Protein AF-A0A5C4NET0-F1 (afdb_monomer)

Foldseek 3Di:
DPPDQDPLNVLVVVLVVLVVVLVVLVVVLVVCVVVVHDRPVSVVVSVVSVVVSVVSVVVNVVVVVVVPDPPD

Nearest PDB structures (foldseek):
  6r1m-assembly1_B  TM=9.924E-01  e=9.526E-01  Escherichia coli
  6hdz-assembly1_A  TM=9.163E-01  e=6.055E-01  Pseudomonas aeruginosa
  6he1-assembly1_A  TM=9.323E-01  e=7.353E-01  Pseudomonas aeruginosa
  6he3-assembly1_A  TM=9.221E-01  e=7.845E-01  Pseudomonas aeruginosa
  6r1o-assembly1_A-2  TM=9.822E-01  e=1.317E+00  Escherichia coli

Secondary structure (DSSP, 8-state):
------HHHHHHHHHHHHHHHHHHHHHHHHHHHHTT---HHHHHHHHHHHHHHHHHHHHHHHHHHHHHS---

Solvent-accessible surface area (backbone atoms only — not comparable to full-atom values): 4118 Å² total; per-residue (Å²): 130,84,82,77,75,45,74,65,56,49,36,52,48,51,35,56,54,37,51,56,49,47,52,51,47,53,53,50,47,51,52,36,50,75,71,70,45,91,44,69,69,56,52,53,53,44,51,51,49,50,50,54,37,50,52,36,50,54,49,41,54,52,52,54,52,58,74,67,49,75,90,125

Organism: NCBI: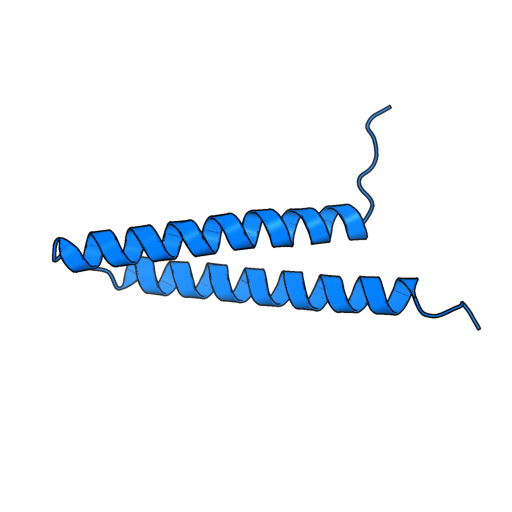txid687525

Sequence (72 aa):
MADHETELEMVQRHVREGEAHVKRQREIVAELRERGHPTDVAIALLAEFEDLLRQHKAHLVRIEATKSAPHA

Mean predicted aligned error: 5.48 Å

Radius of gyration: 16.8 Å; Cα contacts (8 Å, |Δi|>4): 33; chains: 1; bounding box: 32×26×51 Å

pLDDT: mean 90.41, std 15.4, range [39.41, 98.5]

Structure (mmCIF, N/CA/C/O backbone):
data_AF-A0A5C4NET0-F1
#
_entry.id   AF-A0A5C4NET0-F1
#
loop_
_atom_site.group_PDB
_atom_site.id
_atom_site.type_symbol
_atom_site.label_atom_id
_atom_site.label_alt_id
_atom_site.label_comp_id
_atom_site.label_asym_id
_atom_site.label_entity_id
_atom_site.label_seq_id
_atom_site.pdbx_PDB_ins_code
_atom_site.Cartn_x
_atom_site.Cartn_y
_atom_site.Cartn_z
_atom_site.occupancy
_atom_site.B_iso_or_equiv
_atom_site.auth_seq_id
_atom_site.auth_comp_id
_atom_site.auth_asym_id
_atom_site.auth_atom_id
_atom_site.pdbx_PDB_model_num
ATOM 1 N N . MET A 1 1 ? 0.042 18.306 24.946 1.00 39.97 1 MET A N 1
ATOM 2 C CA . MET A 1 1 ? -0.077 16.856 25.191 1.00 39.97 1 MET A CA 1
ATOM 3 C C . MET A 1 1 ? -0.334 16.242 23.831 1.00 39.97 1 MET A C 1
ATOM 5 O O . MET A 1 1 ? -1.279 16.679 23.190 1.00 39.97 1 MET A O 1
ATOM 9 N N . ALA A 1 2 ? 0.579 15.417 23.319 1.00 54.00 2 ALA A N 1
ATOM 10 C CA . ALA A 1 2 ? 0.393 14.787 22.014 1.00 54.00 2 ALA A CA 1
ATOM 11 C C . ALA A 1 2 ? -0.845 13.886 22.093 1.00 54.00 2 ALA A C 1
ATOM 13 O O . ALA A 1 2 ? -0.934 13.077 23.015 1.00 54.00 2 ALA A O 1
ATOM 14 N N . ASP A 1 3 ? -1.802 14.086 21.191 1.00 60.03 3 ASP A N 1
ATOM 15 C CA . ASP A 1 3 ? -2.961 13.207 21.058 1.00 60.03 3 ASP A CA 1
ATOM 16 C C . ASP A 1 3 ? -2.441 11.790 20.804 1.00 60.03 3 ASP A C 1
ATOM 18 O O . ASP A 1 3 ? -1.740 11.539 19.820 1.00 60.03 3 ASP A O 1
ATOM 22 N N . HIS A 1 4 ? -2.697 10.879 21.738 1.00 82.69 4 HIS A N 1
ATOM 23 C CA . HIS A 1 4 ? -2.345 9.481 21.557 1.00 82.69 4 HIS A CA 1
ATOM 24 C C . HIS A 1 4 ? -3.362 8.873 20.597 1.00 82.69 4 HIS A C 1
ATOM 26 O O . HIS A 1 4 ? -4.511 8.657 20.973 1.00 82.69 4 HIS A O 1
ATOM 32 N N . GLU A 1 5 ? -2.927 8.614 19.364 1.00 85.25 5 GLU A N 1
ATOM 33 C CA . GLU A 1 5 ? -3.710 7.875 18.376 1.00 85.25 5 GLU A CA 1
ATOM 34 C C . GLU A 1 5 ? -4.153 6.533 18.984 1.00 85.25 5 GLU A C 1
ATOM 36 O O . GLU A 1 5 ? -3.330 5.747 19.469 1.00 85.25 5 GLU A O 1
ATOM 41 N N . THR A 1 6 ? -5.459 6.273 18.994 1.00 91.44 6 THR A N 1
ATOM 42 C CA . THR A 1 6 ? -5.995 4.979 19.419 1.00 91.44 6 THR A CA 1
ATOM 43 C C . THR A 1 6 ? -5.607 3.896 18.415 1.00 91.44 6 THR A C 1
ATOM 45 O O . THR A 1 6 ? -5.389 4.167 17.236 1.00 91.44 6 THR A O 1
ATOM 48 N N . GLU A 1 7 ? -5.593 2.631 18.842 1.00 90.25 7 GLU A N 1
ATOM 49 C CA . GLU A 1 7 ? -5.309 1.505 17.935 1.00 90.25 7 GLU A CA 1
ATOM 50 C C . GLU A 1 7 ? -6.236 1.500 16.702 1.00 90.25 7 GLU A C 1
ATOM 52 O O . GLU A 1 7 ? -5.806 1.199 15.593 1.00 90.25 7 GLU A O 1
ATOM 57 N N . LEU A 1 8 ? -7.502 1.906 16.872 1.00 92.44 8 LEU A N 1
ATOM 58 C CA . LEU A 1 8 ? -8.444 2.022 15.758 1.00 92.44 8 LEU A CA 1
ATOM 59 C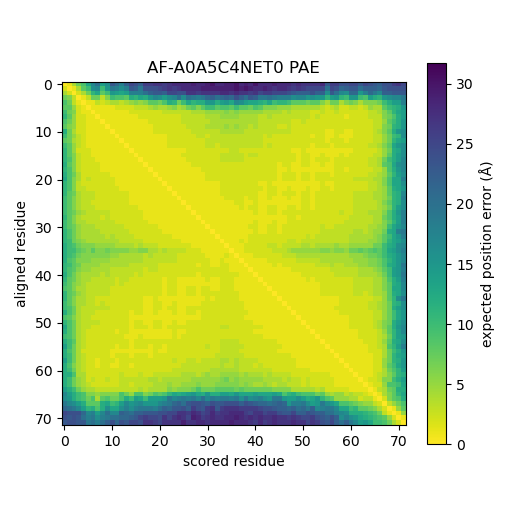 C . LEU A 1 8 ? -8.037 3.128 14.780 1.00 92.44 8 LEU A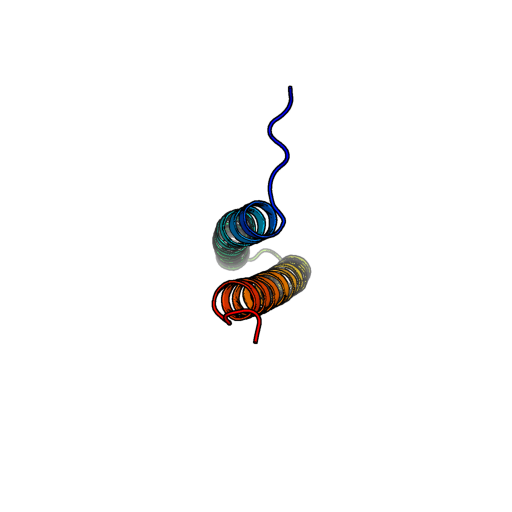 C 1
ATOM 61 O O . LEU A 1 8 ? -8.032 2.891 13.576 1.00 92.44 8 LEU A O 1
ATOM 65 N N . GLU A 1 9 ? -7.700 4.317 15.280 1.00 93.44 9 GLU A N 1
ATOM 66 C CA . GLU A 1 9 ? -7.281 5.441 14.434 1.00 93.44 9 GLU A CA 1
ATOM 67 C C . GLU A 1 9 ? -5.988 5.109 13.680 1.00 93.44 9 GLU A C 1
ATOM 69 O O . GLU A 1 9 ? -5.902 5.355 12.474 1.00 93.44 9 GLU A O 1
ATOM 74 N N . MET A 1 10 ? -5.046 4.437 14.350 1.00 92.75 10 MET A N 1
ATOM 75 C CA . MET A 1 10 ? -3.795 3.961 13.761 1.00 92.75 10 MET A CA 1
ATOM 76 C C . MET A 1 10 ? -4.050 2.985 12.612 1.00 92.75 10 MET A C 1
ATOM 78 O O . MET A 1 10 ? -3.538 3.171 11.506 1.00 92.75 10 MET A O 1
ATOM 82 N N . VAL A 1 11 ? -4.878 1.960 12.834 1.00 93.62 11 VAL A N 1
ATOM 83 C CA . VAL A 1 11 ? -5.175 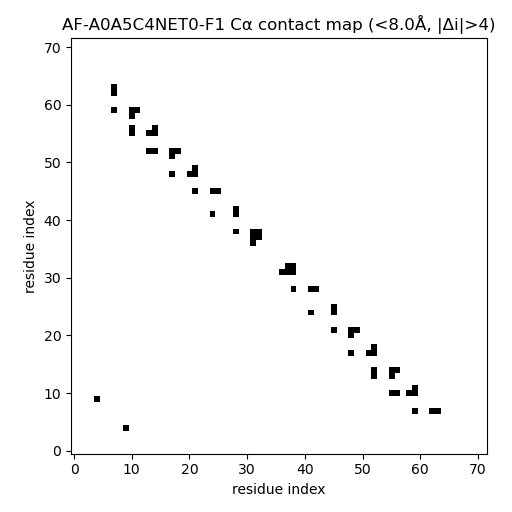0.966 11.795 1.00 93.62 11 VAL A CA 1
ATOM 84 C C . VAL A 1 11 ? -5.981 1.585 10.649 1.00 93.62 11 VAL A C 1
ATOM 86 O O . VAL A 1 11 ? -5.691 1.310 9.484 1.00 93.62 11 VAL A O 1
ATOM 89 N N . GLN A 1 12 ? -6.930 2.481 10.934 1.00 95.38 12 GLN A N 1
ATOM 90 C CA . GLN A 1 12 ? -7.649 3.228 9.895 1.00 95.38 12 GLN A CA 1
ATOM 91 C C . GLN A 1 12 ? -6.697 4.078 9.048 1.00 95.38 12 GLN A C 1
ATOM 93 O O . GLN A 1 12 ? -6.817 4.101 7.820 1.00 95.38 12 GLN A O 1
ATOM 98 N N . ARG A 1 13 ? -5.729 4.755 9.675 1.00 95.06 13 ARG A N 1
ATOM 99 C CA . ARG A 1 13 ? -4.700 5.518 8.965 1.00 95.06 13 ARG A CA 1
ATOM 100 C C . ARG A 1 13 ? -3.843 4.614 8.079 1.00 95.06 13 ARG A C 1
ATOM 102 O O . ARG A 1 13 ? -3.698 4.925 6.899 1.00 95.06 13 ARG A O 1
ATOM 109 N N . HIS A 1 14 ? -3.369 3.479 8.591 1.00 94.31 14 HIS A N 1
ATOM 110 C CA . HIS A 1 14 ? -2.592 2.515 7.806 1.00 94.31 14 HIS A CA 1
ATOM 111 C C . HIS A 1 14 ? -3.364 1.940 6.616 1.00 94.31 14 HIS A C 1
ATOM 113 O O . HIS A 1 14 ? -2.790 1.791 5.538 1.00 94.31 14 HIS A O 1
ATOM 119 N N . VAL A 1 15 ? -4.666 1.673 6.763 1.00 97.19 15 VAL A N 1
ATOM 120 C CA . VAL A 1 15 ? -5.505 1.244 5.634 1.00 97.19 15 VAL A CA 1
ATOM 121 C C . VAL A 1 15 ? -5.578 2.339 4.568 1.00 97.19 15 VAL A C 1
ATOM 123 O O . VAL A 1 15 ? -5.326 2.048 3.400 1.00 97.19 15 VAL A O 1
ATOM 126 N N . ARG A 1 16 ? -5.853 3.598 4.945 1.00 97.94 16 ARG A N 1
ATOM 127 C CA . ARG A 1 16 ? -5.924 4.711 3.976 1.00 97.94 16 ARG A CA 1
ATOM 128 C C . ARG A 1 16 ? -4.594 4.947 3.257 1.00 97.94 16 ARG A C 1
ATOM 130 O O . ARG A 1 16 ? -4.572 5.097 2.037 1.00 97.94 16 ARG A O 1
ATOM 137 N N . GLU A 1 17 ? -3.493 4.991 4.004 1.00 96.81 17 GLU A N 1
ATOM 138 C CA . GLU A 1 17 ? -2.147 5.175 3.448 1.00 96.81 17 GLU A CA 1
ATOM 139 C C . GLU A 1 17 ? -1.772 3.999 2.531 1.00 96.81 17 GLU A C 1
ATOM 141 O O . GLU A 1 17 ? -1.301 4.207 1.411 1.00 96.81 17 GLU A O 1
ATOM 146 N N . GLY A 1 18 ? -2.058 2.765 2.956 1.00 96.88 18 GLY A N 1
ATOM 147 C CA . GLY A 1 18 ? -1.808 1.558 2.173 1.00 96.88 18 GLY A CA 1
ATOM 148 C C . GLY A 1 18 ? -2.610 1.506 0.870 1.00 96.88 18 GLY A C 1
ATOM 149 O O . GLY A 1 18 ? -2.059 1.142 -0.167 1.00 96.88 18 GLY A O 1
ATOM 150 N N . GLU A 1 19 ? -3.879 1.925 0.872 1.00 98.31 19 GLU A N 1
ATOM 151 C CA . GLU A 1 19 ? -4.689 2.024 -0.351 1.00 98.31 19 GLU A CA 1
ATOM 152 C C . GLU A 1 19 ? -4.113 3.034 -1.348 1.00 98.31 19 GLU A C 1
ATOM 154 O O . GLU A 1 19 ? -4.013 2.734 -2.542 1.00 98.31 19 GLU A O 1
ATOM 159 N N . ALA A 1 20 ? -3.687 4.204 -0.864 1.00 97.94 20 ALA A N 1
ATOM 160 C CA . ALA A 1 20 ? -3.052 5.218 -1.700 1.00 97.94 20 ALA A CA 1
ATOM 161 C C . ALA A 1 20 ? -1.731 4.709 -2.302 1.00 97.94 20 ALA A C 1
ATOM 163 O O . ALA A 1 20 ? -1.482 4.893 -3.498 1.00 97.94 20 ALA A O 1
ATOM 164 N N . HIS A 1 21 ? -0.910 4.018 -1.507 1.00 97.12 21 HIS A N 1
ATOM 165 C CA . HIS A 1 21 ? 0.343 3.428 -1.974 1.00 97.12 21 HIS A CA 1
ATOM 166 C C . HIS A 1 21 ? 0.118 2.318 -3.001 1.00 97.12 21 HIS A C 1
ATOM 168 O O . HIS A 1 21 ? 0.721 2.363 -4.072 1.00 97.12 21 HIS A O 1
ATOM 174 N N . VAL A 1 22 ? -0.779 1.364 -2.733 1.00 98.31 22 VAL A N 1
ATOM 175 C CA . VAL A 1 22 ? -1.095 0.275 -3.674 1.00 98.31 22 VAL A CA 1
ATOM 176 C C . VAL A 1 22 ? -1.618 0.835 -4.995 1.00 98.31 22 VAL A C 1
ATOM 178 O O . VAL A 1 22 ? -1.188 0.392 -6.060 1.00 98.31 22 VAL A O 1
ATOM 181 N N . LYS A 1 23 ? -2.494 1.848 -4.953 1.00 98.50 23 LYS A N 1
ATOM 182 C CA . LYS A 1 23 ? -2.975 2.520 -6.166 1.00 98.50 23 LYS A CA 1
ATOM 183 C C . LYS A 1 23 ? -1.814 3.105 -6.975 1.00 98.50 23 LYS A C 1
ATOM 185 O O . LYS A 1 23 ? -1.700 2.816 -8.163 1.00 98.50 23 LYS A O 1
ATOM 190 N N . ARG A 1 24 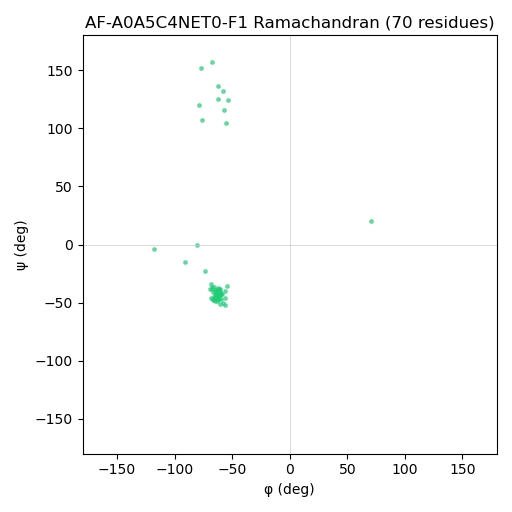? -0.925 3.862 -6.326 1.00 97.88 24 ARG A N 1
ATOM 191 C CA . ARG A 1 24 ? 0.230 4.480 -6.991 1.00 97.88 24 ARG A CA 1
ATOM 192 C C . ARG A 1 24 ? 1.211 3.448 -7.554 1.00 97.88 24 ARG A C 1
ATOM 194 O O . ARG A 1 24 ? 1.732 3.634 -8.648 1.00 97.88 24 ARG A O 1
ATOM 201 N N . GLN A 1 25 ? 1.451 2.347 -6.845 1.00 98.12 25 GLN A N 1
ATOM 202 C CA . GLN A 1 25 ? 2.347 1.293 -7.327 1.00 98.12 25 GLN A CA 1
ATOM 203 C C . GLN A 1 25 ? 1.767 0.547 -8.533 1.00 98.12 25 GLN A C 1
ATOM 205 O O . GLN A 1 25 ? 2.514 0.198 -9.445 1.00 98.12 25 GLN A O 1
ATOM 210 N N . ARG A 1 26 ? 0.441 0.374 -8.607 1.00 98.44 26 ARG A N 1
ATOM 2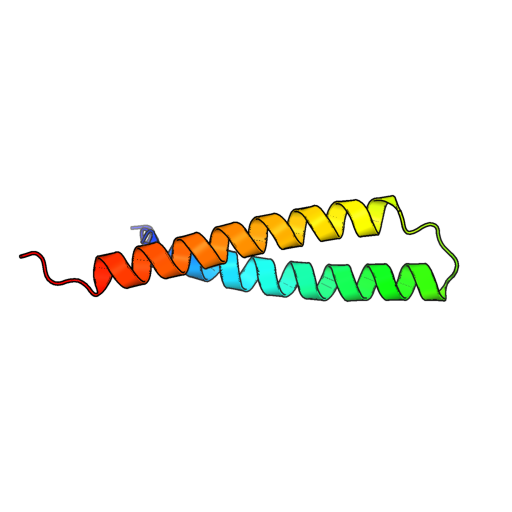11 C CA . ARG A 1 26 ? -0.222 -0.149 -9.814 1.00 98.44 26 ARG A CA 1
ATOM 212 C C . ARG A 1 26 ? -0.034 0.771 -11.019 1.00 98.44 26 ARG A C 1
ATOM 214 O O . ARG A 1 26 ? 0.245 0.277 -12.107 1.00 98.44 26 ARG A O 1
ATOM 221 N N . GLU A 1 27 ? -0.149 2.083 -10.821 1.00 98.38 27 GLU A N 1
ATOM 222 C CA . GLU A 1 27 ? 0.096 3.082 -11.872 1.00 98.38 27 GLU A CA 1
ATOM 223 C C . GLU A 1 27 ? 1.552 3.018 -12.368 1.00 98.38 27 GLU A C 1
ATOM 225 O O . GLU A 1 27 ? 1.786 2.950 -13.573 1.00 98.38 27 GLU A O 1
ATOM 230 N N . ILE A 1 28 ? 2.526 2.921 -11.454 1.00 97.69 28 ILE A N 1
ATOM 231 C CA . ILE A 1 28 ? 3.953 2.793 -11.798 1.00 97.69 28 ILE A CA 1
ATOM 232 C C . ILE A 1 28 ? 4.235 1.499 -12.573 1.00 97.69 28 ILE A C 1
ATOM 234 O O . ILE A 1 28 ? 4.935 1.527 -13.583 1.00 97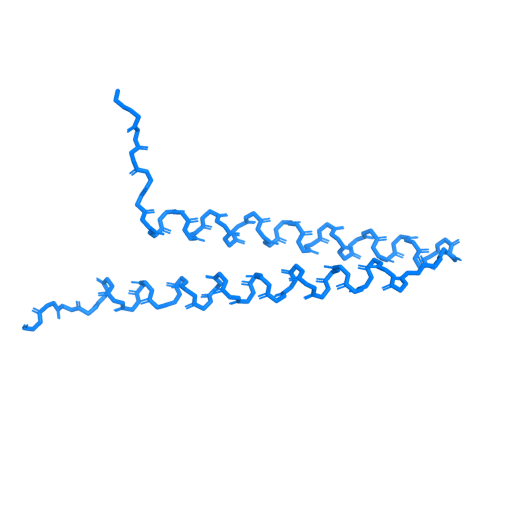.69 28 ILE A O 1
ATOM 238 N N . VAL A 1 29 ? 3.689 0.360 -12.135 1.00 98.25 29 VAL A N 1
ATOM 239 C CA . VAL A 1 29 ? 3.855 -0.920 -12.847 1.00 98.25 29 VAL A CA 1
ATOM 240 C C . VAL A 1 29 ? 3.274 -0.837 -14.262 1.00 98.25 29 VAL A C 1
ATOM 242 O O . VAL A 1 29 ? 3.893 -1.337 -15.204 1.00 98.25 29 VAL A O 1
ATOM 245 N N . ALA A 1 30 ? 2.118 -0.188 -14.430 1.00 98.19 30 ALA A N 1
ATOM 246 C CA . ALA A 1 30 ? 1.513 0.019 -15.741 1.00 98.19 30 ALA A CA 1
ATOM 247 C C . ALA A 1 30 ? 2.396 0.894 -16.651 1.00 98.19 30 ALA A C 1
ATOM 249 O O . ALA A 1 30 ? 2.658 0.502 -17.788 1.00 98.19 30 ALA A O 1
ATOM 250 N N . GLU A 1 31 ? 2.922 2.010 -16.136 1.00 98.25 31 GLU A N 1
ATOM 251 C CA . GLU A 1 31 ? 3.823 2.912 -16.871 1.00 98.25 31 GLU A CA 1
ATOM 252 C C . GLU A 1 31 ? 5.128 2.212 -17.289 1.00 98.25 31 GLU A C 1
ATOM 254 O O . GLU A 1 31 ? 5.571 2.336 -18.433 1.00 98.25 31 GLU A O 1
ATOM 259 N N . LEU A 1 32 ? 5.736 1.431 -16.389 1.00 98.06 32 LEU A N 1
ATOM 260 C CA . LEU A 1 32 ? 6.938 0.651 -16.698 1.00 98.06 32 LEU A CA 1
ATOM 261 C C . LEU A 1 32 ? 6.673 -0.367 -17.812 1.00 98.06 32 LEU A C 1
ATOM 263 O O . LEU A 1 32 ? 7.485 -0.500 -18.730 1.00 98.06 32 LEU A O 1
ATOM 267 N N . ARG A 1 33 ? 5.525 -1.051 -17.758 1.00 97.50 33 ARG A N 1
ATOM 268 C CA . ARG A 1 33 ? 5.124 -2.033 -18.770 1.00 97.50 33 ARG A CA 1
ATOM 269 C C . ARG A 1 33 ? 4.887 -1.385 -20.131 1.00 97.50 33 ARG A C 1
ATOM 271 O O . ARG A 1 33 ? 5.336 -1.929 -21.135 1.00 97.50 33 ARG A O 1
ATOM 278 N N . GLU A 1 34 ? 4.211 -0.239 -20.165 1.00 98.19 34 GLU A N 1
ATOM 279 C CA . GLU A 1 34 ? 3.956 0.518 -21.397 1.00 98.19 34 GLU A CA 1
ATOM 280 C C . GLU A 1 34 ? 5.262 0.960 -22.071 1.00 98.19 34 GLU A C 1
ATOM 282 O O . GLU A 1 34 ? 5.400 0.876 -23.290 1.00 98.19 34 GLU A O 1
ATOM 287 N N . ARG A 1 35 ? 6.261 1.349 -21.272 1.00 97.88 35 ARG A N 1
ATOM 288 C CA . ARG A 1 35 ? 7.592 1.743 -21.759 1.00 97.88 35 ARG A CA 1
ATOM 289 C C . ARG A 1 35 ? 8.519 0.569 -22.087 1.00 97.88 35 ARG A C 1
ATOM 291 O O . ARG A 1 35 ? 9.655 0.795 -22.499 1.00 97.88 35 ARG A O 1
ATOM 298 N N . GLY A 1 36 ? 8.064 -0.672 -21.906 1.00 97.62 36 GLY A N 1
ATOM 299 C CA . GLY A 1 36 ? 8.864 -1.872 -22.158 1.00 97.62 36 GLY A CA 1
ATOM 300 C C . GLY A 1 36 ? 9.997 -2.091 -21.150 1.00 97.62 36 GLY A C 1
ATOM 301 O O . GLY A 1 36 ? 10.956 -2.802 -21.451 1.00 97.62 36 GLY A O 1
ATOM 302 N N . HIS A 1 37 ? 9.919 -1.483 -19.964 1.00 97.69 37 HIS A N 1
ATOM 303 C CA . HIS A 1 37 ? 10.882 -1.723 -18.894 1.00 97.69 37 HIS A CA 1
ATOM 304 C C . HIS A 1 37 ? 10.603 -3.061 -18.185 1.00 97.69 37 HIS A C 1
ATOM 306 O O . HIS A 1 37 ? 9.449 -3.493 -18.107 1.00 97.69 37 HIS A O 1
ATOM 312 N N . PRO A 1 38 ? 11.633 -3.719 -17.620 1.00 97.38 38 PRO A N 1
ATOM 313 C CA . PRO A 1 38 ? 11.437 -4.880 -16.756 1.00 97.38 38 PRO A CA 1
ATOM 314 C C . PRO A 1 38 ? 10.542 -4.532 -15.561 1.00 97.38 38 PRO A C 1
ATOM 316 O O . PRO A 1 38 ? 10.759 -3.524 -14.889 1.00 97.38 38 PRO A O 1
ATOM 319 N N . THR A 1 39 ? 9.543 -5.373 -15.287 1.00 98.12 39 THR A N 1
ATOM 320 C CA . THR A 1 39 ? 8.545 -5.128 -14.229 1.00 98.12 39 THR A CA 1
ATOM 321 C C . THR A 1 39 ? 8.548 -6.173 -13.122 1.00 98.12 39 THR A C 1
ATOM 323 O O . THR A 1 39 ? 7.848 -5.976 -12.136 1.00 98.12 39 THR A O 1
ATOM 326 N N . ASP A 1 40 ? 9.360 -7.229 -13.212 1.00 97.94 40 ASP A N 1
ATOM 327 C CA . ASP A 1 40 ? 9.311 -8.364 -12.276 1.00 97.94 40 ASP A CA 1
ATOM 328 C C . ASP A 1 40 ? 9.484 -7.929 -10.814 1.00 97.94 40 ASP A C 1
ATOM 330 O O . ASP A 1 40 ? 8.685 -8.287 -9.950 1.00 97.94 40 ASP A O 1
ATOM 334 N N . VAL A 1 41 ? 10.475 -7.071 -10.547 1.00 97.38 41 VAL A N 1
ATOM 335 C CA . VAL A 1 41 ? 10.727 -6.524 -9.203 1.00 97.38 41 VAL A CA 1
ATOM 336 C C . VAL A 1 41 ? 9.588 -5.612 -8.748 1.00 97.38 41 VAL A C 1
ATOM 338 O O . VAL A 1 41 ? 9.169 -5.674 -7.596 1.00 97.38 41 VAL A O 1
ATOM 341 N N . ALA A 1 42 ? 9.058 -4.778 -9.645 1.00 97.62 42 ALA A N 1
ATOM 342 C CA . ALA A 1 42 ? 7.966 -3.865 -9.317 1.00 97.62 42 ALA A CA 1
ATOM 343 C C . ALA A 1 42 ? 6.663 -4.624 -9.011 1.00 97.62 42 ALA A C 1
ATOM 345 O O . ALA A 1 42 ? 5.927 -4.242 -8.104 1.00 97.62 42 ALA A O 1
ATOM 346 N N . ILE A 1 43 ? 6.403 -5.722 -9.726 1.00 98.38 43 ILE A N 1
ATOM 347 C CA . ILE A 1 43 ? 5.264 -6.616 -9.496 1.00 98.38 43 ILE A CA 1
ATOM 348 C C . ILE A 1 43 ? 5.424 -7.360 -8.168 1.00 98.38 43 ILE A C 1
ATOM 350 O O . ILE A 1 43 ? 4.471 -7.408 -7.393 1.00 98.38 43 ILE A O 1
ATOM 354 N N . ALA A 1 44 ? 6.612 -7.903 -7.882 1.00 98.06 44 ALA A N 1
ATOM 355 C CA . ALA A 1 44 ? 6.882 -8.576 -6.612 1.00 98.06 44 ALA A CA 1
ATOM 356 C C . ALA A 1 44 ? 6.672 -7.626 -5.422 1.00 98.06 44 ALA A C 1
ATOM 358 O O . ALA A 1 44 ? 5.942 -7.950 -4.488 1.00 98.06 44 ALA A O 1
ATOM 359 N N . LEU A 1 45 ? 7.214 -6.410 -5.511 1.00 97.00 45 LEU A N 1
ATOM 360 C CA . LEU A 1 45 ? 7.038 -5.388 -4.483 1.00 97.00 45 LEU A CA 1
ATOM 361 C C . LEU A 1 45 ? 5.572 -4.940 -4.344 1.00 97.00 45 LEU A C 1
ATOM 363 O O . LEU A 1 45 ? 5.083 -4.737 -3.234 1.00 97.00 45 LEU A O 1
ATOM 367 N N . LEU A 1 46 ? 4.841 -4.796 -5.454 1.00 98.06 46 LEU A N 1
ATOM 368 C CA . LEU A 1 46 ? 3.407 -4.498 -5.412 1.00 98.06 46 LEU A CA 1
ATOM 369 C C . LEU A 1 46 ? 2.629 -5.604 -4.683 1.00 98.06 46 LEU A C 1
ATOM 371 O O . LEU A 1 46 ? 1.750 -5.289 -3.882 1.00 98.06 46 LEU A O 1
ATOM 375 N N . ALA A 1 47 ? 2.966 -6.875 -4.909 1.00 98.25 47 ALA A N 1
ATOM 376 C CA . ALA A 1 47 ? 2.321 -7.993 -4.226 1.00 98.25 47 ALA A CA 1
ATOM 377 C C . ALA A 1 47 ? 2.544 -7.956 -2.702 1.00 98.25 47 ALA A C 1
ATOM 379 O O . ALA A 1 47 ? 1.614 -8.244 -1.945 1.00 98.25 47 ALA A O 1
ATOM 380 N N . GLU A 1 48 ? 3.732 -7.546 -2.245 1.00 97.56 48 GLU A N 1
ATOM 381 C CA . GLU A 1 48 ? 4.027 -7.339 -0.818 1.00 97.56 48 GLU A CA 1
ATOM 382 C C . GLU A 1 48 ? 3.182 -6.207 -0.217 1.00 97.56 48 GLU A C 1
ATOM 384 O O . GLU A 1 48 ? 2.573 -6.380 0.841 1.00 97.56 48 GLU A O 1
ATOM 389 N N . PHE A 1 49 ? 3.067 -5.067 -0.910 1.00 97.19 49 PHE A N 1
ATOM 390 C CA . PHE A 1 49 ? 2.198 -3.970 -0.468 1.00 97.19 49 PHE A CA 1
ATOM 391 C C . PHE A 1 49 ? 0.725 -4.383 -0.404 1.00 97.19 49 PHE A C 1
ATOM 393 O O . PHE A 1 49 ? 0.006 -4.000 0.522 1.00 97.19 49 PHE A O 1
ATOM 400 N N . GLU A 1 50 ? 0.264 -5.168 -1.376 1.00 98.44 50 GLU A N 1
ATOM 401 C CA . GLU A 1 50 ? -1.097 -5.695 -1.383 1.00 98.44 50 GLU A CA 1
ATOM 402 C C . GLU A 1 50 ? -1.339 -6.680 -0.233 1.00 98.44 50 GLU A C 1
ATOM 404 O O . GLU A 1 50 ? -2.430 -6.670 0.340 1.00 98.44 50 GLU A O 1
ATOM 409 N N . ASP A 1 51 ? -0.351 -7.502 0.134 1.00 98.19 51 ASP A N 1
ATOM 410 C CA . ASP A 1 51 ? -0.455 -8.389 1.296 1.00 98.19 51 ASP A CA 1
ATOM 411 C C . ASP A 1 51 ? -0.519 -7.616 2.609 1.00 98.19 51 ASP A C 1
ATOM 413 O O . ASP A 1 51 ? -1.435 -7.830 3.406 1.00 98.19 51 ASP A O 1
ATOM 417 N N . LEU A 1 52 ? 0.367 -6.638 2.789 1.00 96.00 52 LEU A N 1
ATOM 418 C CA . LEU A 1 52 ? 0.356 -5.782 3.970 1.00 96.00 52 LEU A CA 1
ATOM 419 C C . LEU A 1 52 ? -0.980 -5.033 4.112 1.00 96.00 52 LEU A C 1
ATOM 421 O O . LEU A 1 52 ? -1.570 -4.994 5.194 1.00 96.00 52 LEU A O 1
ATOM 425 N N . LEU A 1 53 ? -1.520 -4.503 3.009 1.00 97.94 53 LEU A N 1
ATOM 426 C CA . LEU A 1 53 ? -2.829 -3.850 3.020 1.00 97.94 53 LEU A CA 1
ATOM 427 C C . LEU A 1 53 ? -3.957 -4.821 3.405 1.00 97.94 53 LEU A C 1
ATOM 429 O O . LEU A 1 53 ? -4.864 -4.437 4.148 1.00 97.94 53 LEU A O 1
ATOM 433 N N . ARG A 1 54 ? -3.918 -6.079 2.940 1.00 98.19 54 ARG A N 1
ATOM 434 C CA . ARG A 1 54 ? -4.887 -7.105 3.370 1.00 98.19 54 ARG A CA 1
ATOM 435 C C . ARG A 1 54 ? -4.806 -7.352 4.874 1.00 98.19 54 ARG A C 1
ATOM 437 O O . ARG A 1 54 ? -5.852 -7.421 5.519 1.00 98.19 54 ARG A O 1
ATOM 444 N N . GLN A 1 55 ? -3.600 -7.443 5.431 1.00 95.75 55 GLN A N 1
ATOM 445 C CA . GLN A 1 55 ? -3.396 -7.637 6.868 1.00 95.75 55 GLN A CA 1
ATOM 446 C C . GLN A 1 55 ? -3.953 -6.458 7.680 1.00 95.75 55 GLN A C 1
ATOM 448 O O . GLN A 1 55 ? -4.698 -6.676 8.636 1.00 95.75 55 GLN A O 1
ATOM 453 N N . HIS A 1 56 ? -3.696 -5.214 7.259 1.00 95.31 56 HIS A N 1
ATOM 454 C CA . HIS A 1 56 ? -4.263 -4.027 7.910 1.00 95.31 56 HIS A CA 1
ATOM 455 C C . HIS A 1 56 ? -5.794 -3.990 7.846 1.00 95.31 56 HIS A C 1
ATOM 457 O O . HIS A 1 56 ? -6.442 -3.707 8.852 1.00 95.31 56 HIS A O 1
ATOM 463 N N . LYS A 1 57 ? -6.394 -4.339 6.700 1.00 97.38 57 LYS A N 1
ATOM 464 C CA . LYS A 1 57 ? -7.859 -4.430 6.571 1.00 97.38 57 LYS A CA 1
ATOM 465 C C . LYS A 1 57 ? -8.450 -5.512 7.475 1.00 97.38 57 LYS A C 1
ATOM 467 O O . LYS A 1 57 ? -9.474 -5.281 8.110 1.00 97.38 57 LYS A O 1
ATOM 472 N N . ALA A 1 58 ? -7.800 -6.671 7.571 1.00 96.38 58 ALA A N 1
ATOM 473 C CA . ALA A 1 58 ? -8.231 -7.741 8.468 1.00 96.38 58 ALA A CA 1
ATOM 474 C C . ALA A 1 58 ? -8.134 -7.327 9.947 1.00 96.38 58 ALA A C 1
ATOM 476 O O . ALA A 1 58 ? -9.033 -7.627 10.736 1.00 96.38 58 ALA A O 1
ATOM 477 N N . HIS A 1 59 ? -7.075 -6.603 10.323 1.00 93.44 59 HIS A N 1
ATOM 478 C CA . HIS A 1 59 ? -6.921 -6.049 11.671 1.00 93.44 59 HIS A CA 1
ATOM 479 C C . HIS A 1 59 ? -8.012 -5.018 11.975 1.00 93.44 59 HIS A C 1
ATOM 481 O O . HIS A 1 59 ? -8.623 -5.095 13.040 1.00 93.44 59 HIS A O 1
ATOM 487 N N . LEU A 1 60 ? -8.337 -4.135 11.024 1.00 94.94 60 LEU A N 1
ATOM 488 C CA . LEU A 1 60 ? -9.409 -3.148 11.184 1.00 94.94 60 LEU A CA 1
ATOM 489 C C . LEU A 1 60 ? -10.744 -3.821 11.511 1.00 94.94 60 LEU A C 1
ATOM 491 O O . LEU A 1 60 ? -11.352 -3.509 12.531 1.00 94.94 60 LEU A O 1
ATOM 495 N N . VAL A 1 61 ? -11.140 -4.810 10.702 1.00 95.81 61 VAL A N 1
ATOM 496 C CA . VAL A 1 61 ? -12.381 -5.576 10.905 1.00 95.81 61 VAL A CA 1
ATOM 497 C C . VAL A 1 61 ? -12.411 -6.220 12.294 1.00 95.81 61 VAL A C 1
ATOM 499 O O . VAL A 1 61 ? -13.442 -6.209 12.966 1.00 95.81 61 VAL A O 1
ATOM 502 N N . ARG A 1 62 ? -11.276 -6.753 12.763 1.00 94.00 62 ARG A N 1
ATOM 503 C CA . ARG A 1 62 ? -11.170 -7.357 14.097 1.00 94.00 62 ARG A CA 1
ATOM 504 C C . ARG A 1 62 ? -11.359 -6.329 15.216 1.00 94.00 62 ARG A C 1
ATOM 506 O O . ARG A 1 62 ? -12.076 -6.614 16.178 1.00 94.00 62 ARG A O 1
ATOM 513 N N . ILE A 1 63 ? -10.725 -5.159 15.111 1.00 92.19 63 ILE A N 1
ATOM 514 C CA . ILE A 1 63 ? -10.863 -4.081 16.104 1.00 92.19 63 ILE A CA 1
ATOM 515 C C . ILE A 1 63 ? -12.301 -3.565 16.121 1.00 92.19 63 ILE A C 1
ATOM 517 O O . ILE A 1 63 ? -12.879 -3.415 17.196 1.00 92.19 63 ILE A O 1
ATOM 521 N N . GLU A 1 64 ? -12.893 -3.320 14.952 1.00 90.94 64 GLU A N 1
ATOM 522 C CA . GLU A 1 64 ? -14.272 -2.839 14.832 1.00 90.94 64 GLU A CA 1
ATOM 523 C C . GLU A 1 64 ? -15.269 -3.837 15.432 1.00 90.94 64 GLU A C 1
ATOM 525 O O . GLU A 1 64 ? -16.151 -3.435 16.193 1.00 90.94 64 GLU A O 1
ATOM 530 N N . ALA A 1 65 ? -15.082 -5.139 15.190 1.00 89.94 65 ALA A N 1
ATOM 531 C CA . ALA A 1 65 ? -15.890 -6.189 15.809 1.00 89.94 65 ALA A CA 1
ATOM 532 C C . ALA A 1 65 ? -15.732 -6.226 17.339 1.00 89.94 65 ALA A C 1
ATOM 534 O O . ALA A 1 65 ? -16.717 -6.372 18.059 1.00 89.94 65 ALA A O 1
ATOM 535 N N . THR A 1 66 ? -14.507 -6.047 17.842 1.00 85.62 66 THR A N 1
ATOM 536 C CA . THR A 1 66 ? -14.215 -6.061 19.287 1.00 85.62 66 THR A CA 1
ATOM 537 C C . THR A 1 66 ? -14.799 -4.836 19.991 1.00 85.62 66 THR A C 1
ATOM 539 O O . THR A 1 66 ? -15.333 -4.957 21.087 1.00 85.62 66 THR A O 1
ATOM 542 N N . LYS A 1 67 ? -14.758 -3.662 19.350 1.00 75.62 67 LYS A N 1
ATOM 543 C CA . LYS A 1 67 ? -15.373 -2.429 19.865 1.00 75.62 67 LYS A CA 1
ATOM 544 C C . LYS A 1 67 ? -16.904 -2.420 19.762 1.00 75.62 67 LYS A C 1
ATOM 546 O O . LYS A 1 67 ? -17.539 -1.679 20.504 1.00 75.62 67 LYS A O 1
ATOM 551 N N . SER A 1 68 ? -17.484 -3.213 18.858 1.00 62.59 68 SER A N 1
ATOM 552 C CA . SER A 1 68 ? -18.941 -3.303 18.650 1.00 62.59 68 SER A CA 1
ATOM 553 C C . SER A 1 68 ? -19.618 -4.391 19.491 1.00 62.59 68 SER A C 1
ATOM 555 O O . SER A 1 68 ? -20.840 -4.381 19.626 1.00 62.59 68 SER A O 1
ATOM 557 N N . ALA A 1 69 ? -18.856 -5.328 20.059 1.00 49.97 69 ALA A N 1
ATOM 558 C CA . ALA A 1 69 ? -19.377 -6.296 21.015 1.00 49.97 69 ALA A CA 1
ATOM 559 C C . ALA A 1 69 ? -19.518 -5.627 22.397 1.00 49.97 69 ALA A C 1
ATOM 561 O O . ALA A 1 69 ? -18.514 -5.156 22.938 1.00 49.97 69 ALA A O 1
ATOM 562 N N . PRO A 1 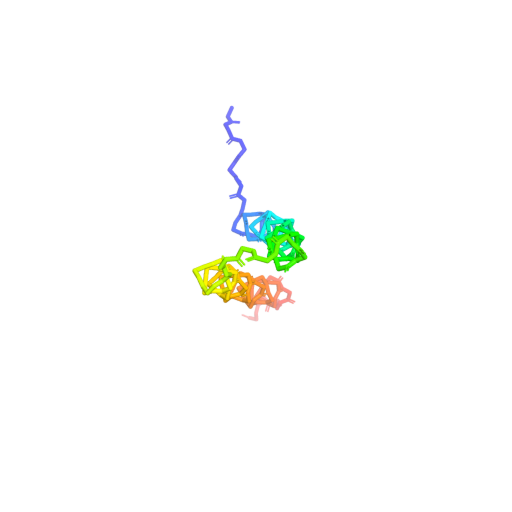70 ? -20.722 -5.561 23.000 1.00 42.72 70 PRO A N 1
ATOM 563 C CA . PRO A 1 70 ? -20.834 -5.129 24.383 1.00 42.72 70 PRO A CA 1
ATOM 564 C C . PRO A 1 70 ? -20.081 -6.127 25.264 1.00 42.72 70 PRO A C 1
ATOM 566 O O . PRO A 1 70 ? -20.187 -7.339 25.071 1.00 42.72 70 PRO A O 1
ATOM 569 N N . HIS A 1 71 ? -19.312 -5.600 26.217 1.00 43.88 71 HIS A N 1
ATOM 570 C CA . HIS A 1 71 ? -18.746 -6.382 27.309 1.00 43.88 71 HIS A CA 1
ATOM 571 C C . HIS A 1 71 ? -19.920 -7.088 28.009 1.00 43.88 71 HIS A C 1
ATOM 573 O O . HIS A 1 71 ? -20.731 -6.427 28.657 1.00 43.88 71 HIS A O 1
ATOM 579 N N . ALA A 1 72 ? -20.069 -8.391 27.763 1.00 39.41 72 ALA A N 1
ATOM 580 C 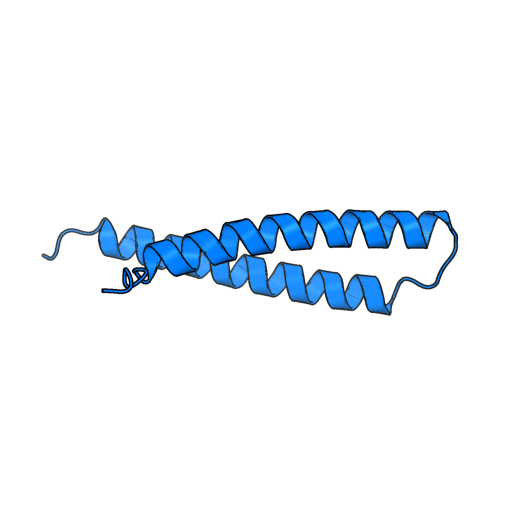CA . ALA A 1 72 ? -21.005 -9.248 28.483 1.00 39.41 72 ALA A CA 1
ATOM 581 C C . ALA A 1 72 ? -20.515 -9.477 29.916 1.00 39.41 72 ALA A C 1
ATOM 583 O O . ALA A 1 72 ? -19.273 -9.529 30.103 1.00 39.41 72 ALA A O 1
#